Protein AF-A0A1M6HRR3-F1 (afdb_monomer)

Mean predicted aligned error: 5.43 Å

Secondary structure (DSSP, 8-state):
--HHHHHHHHHHHHHHHHHHHHHHHHHS--SS---HHHHHHHHHHHHHTB-GGG--HHHHHHHHHHHHHHHHHHHHHHHSSS--HHHHHHHHHHHHHHHHHHHHHHHHHHHTGGGGGGGB-GGGHHHHHTTTHHHHHHHHHHHHHHHHHHHHHHHHHHHH-

Foldseek 3Di:
DDLVVLVVVLVVLLVVLLVLLVCCCVPQNAPDDPPLNVLSVLLVVLQLFFDSVQGPSVLSVLLSVLSSVLSVLSSVVSVDVDDSLVVSLVSVVSNLVSSLVSLVVSLVLLQPQPVSQNGGDPVCVVVSVVSSPVSNVVSVVVNVVSVVVNVVSVVVVVVVD

Solvent-accessible surface area (backbone atoms only — not comparable to full-atom values): 8733 Å² total; per-residue (Å²): 130,60,68,71,57,52,54,53,52,51,52,50,51,51,52,49,41,50,51,50,39,53,47,31,58,74,76,34,68,52,94,66,83,77,57,54,60,60,50,51,51,52,51,50,56,59,54,61,46,32,24,82,93,66,52,63,60,70,62,51,50,53,34,51,49,28,41,38,49,29,41,51,37,40,38,48,34,64,74,44,95,56,88,38,65,68,61,27,50,52,30,48,53,53,26,49,54,53,48,51,52,49,44,51,51,51,32,50,40,49,68,53,51,83,78,24,56,79,44,34,19,79,89,49,46,66,60,48,72,66,72,18,52,66,49,46,52,52,36,52,52,49,50,52,52,48,51,52,53,48,54,51,50,51,52,53,53,60,75,73,108

Nearest PDB structures (foldseek):
  6xr2-assembly1_A  TM=3.036E-01  e=2.359E+00  synthetic construct

Structure (mmCIF, N/CA/C/O backbone):
data_AF-A0A1M6HRR3-F1
#
_entry.id   AF-A0A1M6HRR3-F1
#
loop_
_atom_site.group_PDB
_atom_site.id
_atom_site.type_symbol
_atom_site.label_atom_id
_atom_site.label_alt_id
_atom_site.label_comp_id
_atom_site.label_asym_id
_atom_site.label_entity_id
_atom_site.label_seq_id
_atom_site.pdbx_PDB_ins_code
_atom_site.Cartn_x
_atom_site.Cartn_y
_atom_site.Cartn_z
_atom_site.occupancy
_atom_site.B_iso_or_equiv
_atom_site.auth_seq_id
_atom_site.auth_comp_id
_atom_site.auth_asym_id
_atom_site.auth_atom_id
_atom_site.pdbx_PDB_model_num
ATOM 1 N N . MET A 1 1 ? 1.476 -21.830 -13.236 1.00 59.50 1 MET A N 1
ATOM 2 C CA . MET A 1 1 ? 0.227 -21.027 -13.277 1.00 59.50 1 MET A CA 1
ATOM 3 C C . MET A 1 1 ? 0.378 -19.932 -14.327 1.00 59.50 1 MET A C 1
ATOM 5 O O . MET A 1 1 ? 1.335 -19.175 -14.223 1.00 59.50 1 MET A O 1
ATOM 9 N N . ASN A 1 2 ? -0.511 -19.886 -15.325 1.00 82.69 2 ASN A N 1
ATOM 10 C CA . ASN A 1 2 ? -0.489 -18.934 -16.450 1.00 82.69 2 ASN A CA 1
ATOM 11 C C . ASN A 1 2 ? -0.487 -17.461 -15.958 1.00 82.69 2 ASN A C 1
ATOM 13 O O . ASN A 1 2 ? -1.210 -17.140 -15.009 1.00 82.69 2 ASN A O 1
ATOM 17 N N . VAL A 1 3 ? 0.312 -16.578 -16.577 1.00 77.50 3 VAL A N 1
ATOM 18 C CA . VAL A 1 3 ? 0.414 -15.137 -16.247 1.00 77.50 3 VAL A CA 1
ATOM 19 C C . VAL A 1 3 ? -0.948 -14.446 -16.327 1.00 77.50 3 VAL A C 1
ATOM 21 O O . VAL A 1 3 ? -1.316 -13.709 -15.414 1.00 77.50 3 VAL A O 1
ATOM 24 N N . ALA A 1 4 ? -1.759 -14.771 -17.337 1.00 79.94 4 ALA A N 1
ATOM 25 C CA . ALA A 1 4 ? -3.105 -14.218 -17.482 1.00 79.94 4 ALA A CA 1
ATOM 26 C C . ALA A 1 4 ? -4.003 -14.546 -16.274 1.00 79.94 4 ALA A C 1
ATOM 28 O O . ALA A 1 4 ? -4.785 -13.712 -15.811 1.00 79.94 4 ALA A O 1
ATOM 29 N N . LEU A 1 5 ? -3.852 -15.747 -15.703 1.00 84.50 5 LEU A N 1
ATOM 30 C CA . LEU A 1 5 ? -4.599 -16.156 -14.515 1.00 84.50 5 LEU A CA 1
ATOM 31 C C . LEU A 1 5 ? -4.110 -15.424 -13.256 1.00 84.50 5 LEU A C 1
ATOM 33 O O . LEU A 1 5 ? -4.936 -15.032 -12.432 1.00 84.50 5 LEU A O 1
ATOM 37 N N . LYS A 1 6 ? -2.793 -15.199 -13.115 1.00 83.56 6 LYS A N 1
ATOM 38 C CA . LYS A 1 6 ? -2.220 -14.374 -12.032 1.00 83.56 6 LYS A CA 1
ATOM 39 C C . LYS A 1 6 ? -2.753 -12.942 -12.089 1.00 83.56 6 LYS A C 1
ATOM 41 O O . LYS A 1 6 ? -3.251 -12.451 -11.078 1.00 83.56 6 LYS A O 1
ATOM 46 N N . ALA A 1 7 ? -2.720 -12.326 -13.270 1.00 81.81 7 ALA A N 1
ATOM 47 C CA . ALA A 1 7 ? -3.210 -10.972 -13.511 1.00 81.81 7 ALA A CA 1
ATOM 48 C C . ALA A 1 7 ? -4.710 -10.832 -13.196 1.00 81.81 7 ALA A C 1
ATOM 50 O O . ALA A 1 7 ? -5.124 -9.893 -12.517 1.00 81.81 7 ALA A O 1
ATOM 51 N N . LYS A 1 8 ? -5.532 -11.803 -13.621 1.00 86.38 8 LYS A N 1
ATOM 52 C CA . LYS A 1 8 ? -6.971 -11.810 -13.320 1.00 86.38 8 LYS A CA 1
ATOM 53 C C . LYS A 1 8 ? -7.241 -11.908 -11.817 1.00 86.38 8 LYS A C 1
ATOM 55 O O . LYS A 1 8 ? -8.057 -11.150 -11.297 1.00 86.38 8 LYS A O 1
ATOM 60 N N . ARG A 1 9 ? -6.559 -12.824 -11.119 1.00 88.56 9 ARG A N 1
ATOM 61 C CA . ARG A 1 9 ? -6.733 -13.026 -9.671 1.00 88.56 9 ARG A CA 1
ATOM 62 C C . ARG A 1 9 ? -6.325 -11.794 -8.874 1.00 88.56 9 ARG A C 1
ATOM 64 O O . ARG A 1 9 ? -7.083 -11.372 -8.006 1.00 88.56 9 ARG A O 1
ATOM 71 N N . ILE A 1 10 ? -5.187 -11.183 -9.205 1.00 89.94 10 ILE A N 1
ATOM 72 C CA . ILE A 1 10 ? -4.718 -10.023 -8.447 1.00 89.94 10 ILE A CA 1
ATOM 73 C C . ILE A 1 10 ? -5.608 -8.804 -8.674 1.00 89.94 10 ILE A C 1
ATOM 75 O O . ILE A 1 10 ? -5.928 -8.098 -7.726 1.00 89.94 10 ILE A O 1
ATOM 79 N N . LYS A 1 11 ? -6.106 -8.607 -9.901 1.00 89.31 11 LYS A N 1
ATOM 80 C CA . LYS A 1 11 ? -7.097 -7.567 -10.203 1.00 89.31 11 LYS A CA 1
ATOM 81 C C . LYS A 1 11 ? -8.370 -7.746 -9.370 1.00 89.31 11 LYS A C 1
ATOM 83 O O . LYS A 1 11 ? -8.889 -6.772 -8.836 1.00 89.31 11 LYS A O 1
ATOM 88 N N . GLY A 1 12 ? -8.838 -8.988 -9.225 1.00 89.88 12 GLY A N 1
ATOM 89 C CA . GLY A 1 12 ? -9.954 -9.320 -8.338 1.00 89.88 12 GLY A CA 1
ATOM 90 C C . GLY A 1 12 ? -9.671 -8.960 -6.878 1.00 89.88 12 GLY A C 1
ATOM 91 O O . GLY A 1 12 ? -10.511 -8.333 -6.242 1.00 89.88 12 GLY A O 1
ATOM 92 N N . ALA A 1 13 ? -8.474 -9.279 -6.374 1.00 91.44 13 ALA A N 1
ATOM 93 C CA . ALA A 1 13 ? -8.065 -8.924 -5.015 1.00 91.44 13 ALA A CA 1
ATOM 94 C C . ALA A 1 13 ? -8.026 -7.401 -4.798 1.00 91.44 13 ALA A C 1
ATOM 96 O O . ALA A 1 13 ? -8.557 -6.921 -3.802 1.00 91.44 13 ALA A O 1
ATOM 97 N N . TYR A 1 14 ? -7.481 -6.634 -5.747 1.00 92.38 14 TYR A N 1
ATOM 98 C CA . TYR A 1 14 ? -7.508 -5.170 -5.687 1.00 92.38 14 TYR A CA 1
ATOM 99 C C . TYR A 1 14 ? -8.928 -4.616 -5.605 1.00 92.38 14 TYR A C 1
ATOM 101 O O . TYR A 1 14 ? -9.201 -3.792 -4.740 1.00 92.38 14 TYR A O 1
ATOM 109 N N . TYR A 1 15 ? -9.832 -5.056 -6.486 1.00 91.12 15 TYR A N 1
ATOM 110 C CA . TYR A 1 15 ? -11.212 -4.566 -6.472 1.00 91.12 15 TYR A CA 1
ATOM 111 C C . TYR A 1 15 ? -11.963 -4.964 -5.215 1.00 91.12 15 TYR A C 1
ATOM 113 O O . TYR A 1 15 ? -12.726 -4.154 -4.702 1.00 91.12 15 TYR A O 1
ATOM 121 N N . PHE A 1 16 ? -11.726 -6.172 -4.711 1.00 92.56 16 PHE A N 1
ATOM 122 C CA . PHE A 1 16 ? -12.309 -6.607 -3.455 1.00 92.56 16 PHE A CA 1
ATOM 123 C C . PHE A 1 16 ? -11.850 -5.709 -2.303 1.00 92.56 16 PHE A C 1
ATOM 125 O O . PHE A 1 16 ? -12.691 -5.079 -1.676 1.00 92.56 16 PHE A O 1
ATOM 132 N N . VAL A 1 17 ? -10.534 -5.572 -2.091 1.00 94.00 17 VAL A N 1
ATOM 133 C CA . VAL A 1 17 ? -9.978 -4.759 -0.994 1.00 94.00 17 VAL A CA 1
ATOM 134 C C . VAL A 1 17 ? -10.388 -3.290 -1.127 1.00 94.00 17 VAL A C 1
ATOM 136 O O . VAL A 1 17 ? -10.733 -2.653 -0.137 1.00 94.00 17 VAL A O 1
ATOM 139 N N . LEU A 1 18 ? -10.400 -2.747 -2.349 1.00 92.31 18 LEU A N 1
ATOM 140 C CA . LEU A 1 18 ? -10.846 -1.379 -2.610 1.00 92.31 18 LEU A CA 1
ATOM 141 C C . LEU A 1 18 ? -12.330 -1.192 -2.272 1.00 92.31 18 LEU A C 1
ATOM 143 O O . LEU A 1 18 ? -12.681 -0.238 -1.584 1.00 92.31 18 LEU A O 1
ATOM 147 N N . ALA A 1 19 ? -13.197 -2.096 -2.734 1.00 91.56 19 ALA A N 1
ATOM 148 C CA . ALA A 1 19 ? -14.630 -2.023 -2.469 1.00 91.56 19 ALA A CA 1
ATOM 149 C C . ALA A 1 19 ? -14.931 -2.175 -0.975 1.00 91.56 19 ALA A C 1
ATOM 151 O O . ALA A 1 19 ? -15.734 -1.414 -0.441 1.00 91.56 19 ALA A O 1
ATOM 152 N N . THR A 1 20 ? -14.259 -3.102 -0.285 1.00 90.94 20 THR A N 1
ATOM 153 C CA . THR A 1 20 ? -14.426 -3.279 1.162 1.00 90.94 20 THR A CA 1
ATOM 154 C C . THR A 1 20 ? -13.922 -2.075 1.943 1.00 90.94 20 THR A C 1
ATOM 156 O O . THR A 1 20 ? -14.584 -1.670 2.889 1.00 90.94 20 THR A O 1
ATOM 159 N N . ALA A 1 21 ? -12.799 -1.473 1.541 1.00 89.31 21 ALA A N 1
ATOM 160 C CA . ALA A 1 21 ? -12.268 -0.269 2.179 1.00 89.31 21 ALA A CA 1
ATOM 161 C C . ALA A 1 21 ? -13.231 0.919 2.032 1.00 89.31 21 ALA A C 1
ATOM 163 O O . ALA A 1 21 ? -13.529 1.603 3.006 1.00 89.31 21 ALA A O 1
ATOM 164 N N . ILE A 1 22 ? -13.772 1.131 0.828 1.00 90.19 22 ILE A N 1
ATOM 165 C CA . ILE A 1 22 ? -14.775 2.176 0.582 1.00 90.19 22 ILE A CA 1
ATOM 166 C C . ILE A 1 22 ? -16.047 1.903 1.394 1.00 90.19 22 ILE A C 1
ATOM 168 O O . ILE A 1 22 ? -16.563 2.806 2.044 1.00 90.19 22 ILE A O 1
ATOM 172 N N . ALA A 1 23 ? -16.545 0.664 1.388 1.00 88.75 23 ALA A N 1
ATOM 173 C CA . ALA A 1 23 ? -17.733 0.296 2.151 1.00 88.75 23 ALA A CA 1
ATOM 174 C C . ALA A 1 23 ? -17.527 0.501 3.659 1.00 88.75 23 ALA A C 1
ATOM 176 O O . ALA A 1 23 ? -18.382 1.094 4.311 1.00 8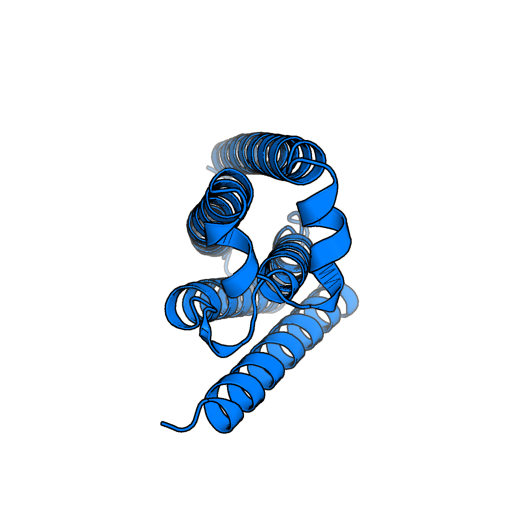8.75 23 ALA A O 1
ATOM 177 N N . GLN A 1 24 ? -16.385 0.078 4.207 1.00 89.06 24 GLN A N 1
ATOM 178 C CA . GLN A 1 24 ? -16.057 0.299 5.613 1.00 89.06 24 GLN A CA 1
ATOM 179 C C . GLN A 1 24 ? -16.078 1.795 5.950 1.00 89.06 24 GLN A C 1
ATOM 181 O O . GLN A 1 24 ? -16.734 2.173 6.912 1.00 89.06 24 GLN A O 1
ATOM 186 N N . GLN A 1 25 ? -15.460 2.654 5.133 1.00 86.38 25 GLN A N 1
ATOM 187 C CA . GLN A 1 25 ? -15.457 4.104 5.375 1.00 86.38 25 GLN A CA 1
ATOM 188 C C . GLN A 1 25 ? -16.844 4.752 5.299 1.00 86.38 25 GLN A C 1
ATOM 190 O O . GLN A 1 25 ? -17.113 5.697 6.034 1.00 86.38 25 GLN A O 1
ATOM 195 N N . LEU A 1 26 ? -17.715 4.279 4.403 1.00 87.62 26 LEU A N 1
ATOM 196 C CA . LEU A 1 26 ? -19.051 4.851 4.222 1.00 87.62 26 LEU A CA 1
ATOM 197 C C . LEU A 1 26 ? -20.045 4.404 5.297 1.00 87.62 26 LEU A C 1
ATOM 199 O O . LEU A 1 26 ? -20.902 5.191 5.689 1.00 87.62 26 LEU A O 1
ATOM 203 N N . TYR A 1 27 ? -19.964 3.146 5.732 1.00 85.94 27 TYR A N 1
ATOM 204 C CA . TYR A 1 27 ? -20.996 2.534 6.574 1.00 85.94 27 TYR A CA 1
ATOM 205 C C . TYR A 1 27 ? -20.572 2.324 8.025 1.00 85.94 27 TYR A C 1
ATOM 207 O O . TYR A 1 27 ? -21.432 2.274 8.898 1.00 85.94 27 TYR A O 1
ATOM 215 N N . VAL A 1 28 ? -19.272 2.188 8.288 1.00 85.12 28 VAL A N 1
ATOM 216 C CA . VAL A 1 28 ? -18.732 1.926 9.628 1.00 85.12 28 VAL A CA 1
ATOM 217 C C . VAL A 1 28 ? -17.518 2.821 9.846 1.00 85.12 28 VAL A C 1
ATOM 219 O O . VAL A 1 28 ? -16.385 2.331 9.882 1.00 85.12 28 VAL A O 1
ATOM 222 N N . PRO A 1 29 ? -17.710 4.148 9.908 1.00 76.62 29 PRO A N 1
ATOM 223 C CA . PRO A 1 29 ? -16.590 5.045 10.059 1.00 76.62 29 PRO A CA 1
ATOM 224 C C . PRO A 1 29 ? -15.942 4.840 11.437 1.00 76.62 29 PRO A C 1
ATOM 226 O O . PRO A 1 29 ? -16.502 5.210 12.461 1.00 76.62 29 PRO A O 1
ATOM 229 N N . ALA A 1 30 ? -14.749 4.250 11.460 1.00 68.88 30 ALA A N 1
ATOM 230 C CA . ALA A 1 30 ? -13.893 4.233 12.636 1.00 68.88 30 ALA A CA 1
ATOM 231 C C . ALA A 1 30 ? -13.321 5.629 12.940 1.00 68.88 30 ALA A C 1
ATOM 233 O O . ALA A 1 30 ? -12.975 6.377 12.024 1.00 68.88 30 ALA A O 1
ATOM 234 N N . GLU A 1 31 ? -13.173 5.971 14.217 1.00 69.12 31 GLU A N 1
ATOM 235 C CA . GLU A 1 31 ? -12.650 7.278 14.643 1.00 69.12 31 GLU A CA 1
ATOM 236 C C . GLU A 1 31 ? -11.160 7.471 14.303 1.00 69.12 31 GLU A C 1
ATOM 238 O O . GLU A 1 31 ? -10.676 8.595 14.157 1.00 69.12 31 GLU A O 1
ATOM 243 N N . TYR A 1 32 ? -10.419 6.373 14.136 1.00 66.38 32 TYR A N 1
ATOM 244 C CA . TYR A 1 32 ? -9.000 6.384 13.786 1.00 66.38 32 TYR A CA 1
ATOM 245 C C . TYR A 1 32 ? -8.768 6.486 12.273 1.00 66.38 32 TYR A C 1
ATOM 247 O O . TYR A 1 32 ? -9.536 6.024 11.431 1.00 66.38 32 TYR A O 1
ATOM 255 N N . LYS A 1 33 ? -7.653 7.131 11.918 1.00 65.25 33 LYS A N 1
ATOM 256 C CA . LYS A 1 33 ? -7.394 7.653 10.570 1.00 65.25 33 LYS A CA 1
ATOM 257 C C . LYS A 1 33 ? -7.180 6.531 9.539 1.00 65.25 33 LYS A C 1
ATOM 259 O O . LYS A 1 33 ? -6.313 5.662 9.689 1.00 65.25 33 LYS A O 1
ATOM 264 N N . TYR A 1 34 ? -7.947 6.573 8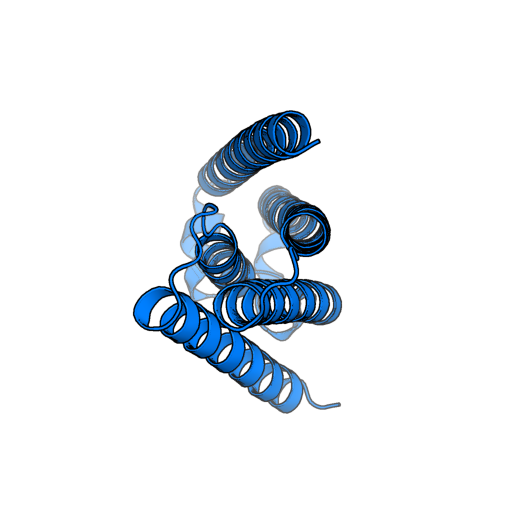.446 1.00 68.81 34 TYR A N 1
ATOM 265 C CA . TYR A 1 34 ? -7.927 5.557 7.387 1.00 68.81 34 TYR A CA 1
ATOM 266 C C . TYR A 1 34 ? -6.708 5.679 6.470 1.00 68.81 34 TYR A C 1
ATOM 268 O O . TYR A 1 34 ? -6.762 6.280 5.397 1.00 68.81 34 TYR A O 1
ATOM 276 N N . PHE A 1 35 ? -5.599 5.050 6.847 1.00 77.56 35 PHE A N 1
ATOM 277 C CA . PHE A 1 35 ? -4.445 4.960 5.952 1.00 77.56 35 PHE A CA 1
ATOM 278 C C . PHE A 1 35 ? -4.585 3.820 4.929 1.00 77.56 35 PHE A C 1
ATOM 280 O O . PHE A 1 35 ? -3.902 3.842 3.910 1.00 77.56 35 PHE A O 1
ATOM 287 N N . HIS A 1 36 ? -5.484 2.845 5.132 1.00 84.50 36 HIS A N 1
ATOM 288 C CA . HIS A 1 36 ? -5.559 1.663 4.264 1.00 84.50 36 HIS A CA 1
ATOM 289 C C . HIS A 1 36 ? -5.998 2.004 2.833 1.00 84.50 36 HIS A C 1
ATOM 291 O O . HIS A 1 36 ? -5.380 1.512 1.896 1.00 84.50 36 HIS A O 1
ATOM 297 N N . LEU A 1 37 ? -6.969 2.903 2.631 1.00 85.12 37 LEU A N 1
ATOM 298 C CA . LEU A 1 37 ? -7.410 3.303 1.289 1.00 85.12 37 LEU A CA 1
ATOM 299 C C . LEU A 1 37 ? -6.302 4.046 0.501 1.00 85.12 37 LEU A C 1
ATOM 301 O O . LEU A 1 37 ? -6.001 3.623 -0.620 1.00 85.12 37 LEU A O 1
ATOM 305 N N . PRO A 1 38 ? -5.616 5.066 1.065 1.00 86.94 38 PRO A N 1
ATOM 306 C CA . PRO A 1 38 ? -4.409 5.631 0.457 1.00 86.94 38 PRO A CA 1
ATOM 307 C C . PRO A 1 38 ? -3.343 4.582 0.118 1.00 86.94 38 PRO A C 1
ATOM 309 O O . PRO A 1 38 ? -2.752 4.626 -0.961 1.00 86.94 38 PRO A O 1
ATOM 312 N N . LEU A 1 39 ? -3.112 3.610 1.006 1.00 89.81 39 LEU A N 1
ATOM 313 C CA . LEU A 1 39 ? -2.145 2.538 0.775 1.00 89.81 39 LEU A CA 1
ATOM 314 C C . LEU A 1 39 ? -2.583 1.580 -0.349 1.00 89.81 39 LEU A C 1
ATOM 316 O O . LEU A 1 39 ? -1.738 1.173 -1.149 1.00 89.81 39 LEU A O 1
ATOM 320 N N . VAL A 1 40 ? -3.879 1.269 -0.488 1.00 90.69 40 VAL A N 1
ATOM 321 C CA . VAL A 1 40 ? -4.414 0.505 -1.634 1.00 90.69 40 VAL A CA 1
ATOM 322 C C . VAL A 1 40 ? -4.134 1.252 -2.940 1.00 90.69 40 VAL A C 1
ATOM 324 O O . VAL A 1 40 ? -3.597 0.658 -3.879 1.00 90.69 40 VAL A O 1
ATOM 327 N N . PHE A 1 41 ? -4.430 2.556 -2.999 1.00 87.94 41 PHE A N 1
ATOM 328 C CA . PHE A 1 41 ? -4.161 3.379 -4.185 1.00 87.94 41 PHE A CA 1
ATOM 329 C C . PHE A 1 41 ? -2.675 3.451 -4.522 1.00 87.94 41 PHE A C 1
ATOM 331 O O . PHE A 1 41 ? -2.295 3.267 -5.677 1.00 87.94 41 PHE A O 1
ATOM 338 N N . LEU A 1 42 ? -1.819 3.661 -3.522 1.00 88.81 42 LEU A N 1
ATOM 339 C CA . LEU A 1 42 ? -0.375 3.695 -3.721 1.00 88.81 42 LEU A CA 1
ATOM 340 C C . LEU A 1 42 ? 0.144 2.358 -4.268 1.00 88.81 42 LEU A C 1
ATOM 342 O O . LEU A 1 42 ? 0.993 2.336 -5.160 1.00 88.81 42 LEU A O 1
ATOM 346 N N . THR A 1 43 ? -0.401 1.244 -3.781 1.00 91.00 43 THR A N 1
ATOM 347 C CA . THR A 1 43 ? -0.063 -0.097 -4.272 1.00 91.00 43 THR A CA 1
ATOM 348 C C . THR A 1 43 ? -0.522 -0.291 -5.718 1.00 91.00 43 THR A C 1
ATOM 350 O O . THR A 1 43 ? 0.227 -0.846 -6.516 1.00 91.00 43 THR A O 1
ATOM 353 N N . LEU A 1 44 ? -1.719 0.185 -6.081 1.00 89.69 44 LEU A N 1
ATOM 354 C CA . LEU A 1 44 ? -2.229 0.148 -7.459 1.00 89.69 44 LEU A CA 1
ATOM 355 C C . LEU A 1 44 ? -1.347 0.950 -8.418 1.00 89.69 44 LEU A C 1
ATOM 357 O O . LEU A 1 44 ? -0.948 0.427 -9.456 1.00 89.69 44 LEU A O 1
ATOM 361 N N . ILE A 1 45 ? -1.023 2.196 -8.060 1.00 86.75 45 ILE A N 1
ATOM 362 C CA . ILE A 1 45 ? -0.217 3.090 -8.901 1.00 86.75 45 ILE A CA 1
ATOM 363 C C . ILE A 1 45 ? 1.180 2.501 -9.113 1.00 86.75 45 ILE A C 1
ATOM 365 O O . ILE A 1 45 ? 1.653 2.448 -10.245 1.00 86.75 45 ILE A O 1
ATOM 369 N N . ASN A 1 46 ? 1.825 2.003 -8.052 1.00 87.50 46 ASN A N 1
ATOM 370 C CA . ASN A 1 46 ? 3.137 1.366 -8.180 1.00 87.50 46 ASN A CA 1
ATOM 371 C C . ASN A 1 46 ? 3.080 0.083 -9.012 1.00 87.50 46 ASN A C 1
ATOM 373 O O . ASN A 1 46 ? 3.989 -0.167 -9.798 1.00 87.50 46 ASN A O 1
ATOM 377 N N . ALA A 1 47 ? 2.020 -0.714 -8.886 1.00 89.44 47 ALA A N 1
ATOM 378 C CA . ALA A 1 47 ? 1.888 -1.936 -9.666 1.00 89.44 47 ALA A CA 1
ATOM 379 C C . ALA A 1 47 ? 1.621 -1.683 -11.155 1.00 89.44 47 ALA A C 1
ATOM 381 O O . ALA A 1 47 ? 2.082 -2.463 -11.986 1.00 89.44 47 ALA A O 1
ATOM 382 N N . ASP A 1 48 ? 0.937 -0.591 -11.505 1.00 87.19 48 ASP A N 1
ATOM 383 C CA . ASP A 1 48 ? 0.716 -0.196 -12.903 1.00 87.19 48 ASP A CA 1
ATOM 384 C C . ASP A 1 48 ? 2.008 0.256 -13.610 1.00 87.19 48 ASP A C 1
ATOM 386 O O . ASP A 1 48 ? 2.104 0.191 -14.840 1.00 87.19 48 ASP A O 1
ATOM 390 N N . MET A 1 49 ? 3.042 0.639 -12.845 1.00 86.00 49 MET A N 1
ATOM 391 C CA . MET A 1 49 ? 4.366 0.956 -13.395 1.00 86.00 49 MET A CA 1
ATOM 392 C C . MET A 1 49 ? 5.027 -0.257 -14.047 1.00 86.00 49 MET A C 1
ATOM 394 O O . MET A 1 49 ? 5.764 -0.088 -15.016 1.00 86.00 49 MET A O 1
ATOM 398 N N . TYR A 1 50 ? 4.756 -1.466 -13.556 1.00 88.00 50 TYR A N 1
ATOM 399 C CA . TYR A 1 50 ? 5.407 -2.680 -14.033 1.00 88.00 50 TYR A CA 1
ATOM 400 C C . TYR A 1 50 ? 4.659 -3.327 -15.193 1.00 88.00 50 TYR A C 1
ATOM 402 O O . TYR A 1 50 ? 3.429 -3.385 -15.229 1.00 88.00 50 TYR A O 1
ATOM 410 N N . ASN A 1 51 ? 5.422 -3.916 -16.108 1.00 87.00 51 ASN A N 1
ATOM 411 C CA . ASN A 1 51 ? 4.880 -4.899 -17.030 1.00 87.00 51 ASN A CA 1
ATOM 412 C C . ASN A 1 51 ? 4.434 -6.150 -16.240 1.00 87.00 51 ASN A C 1
ATOM 414 O O . ASN A 1 51 ? 5.078 -6.555 -15.268 1.00 87.00 51 ASN A O 1
ATOM 418 N N . PHE A 1 52 ? 3.318 -6.763 -16.644 1.00 84.19 52 PHE A N 1
ATOM 419 C CA . PHE A 1 52 ? 2.681 -7.876 -15.936 1.00 84.19 52 PHE A CA 1
ATOM 420 C C . PHE A 1 52 ? 3.623 -9.054 -15.677 1.00 84.19 52 PHE A C 1
ATOM 422 O O . PHE A 1 52 ? 3.508 -9.690 -14.629 1.00 84.19 52 PHE A O 1
ATOM 429 N N . ASP A 1 53 ? 4.554 -9.336 -16.585 1.00 85.12 53 ASP A N 1
ATOM 430 C CA . ASP A 1 53 ? 5.495 -10.452 -16.439 1.00 85.12 53 ASP A CA 1
ATOM 431 C C . ASP A 1 53 ? 6.523 -10.242 -15.319 1.00 85.12 53 ASP A C 1
ATOM 433 O O . ASP A 1 53 ? 7.067 -11.209 -14.787 1.00 85.12 53 ASP A O 1
ATOM 437 N N . TYR A 1 54 ? 6.750 -8.990 -14.913 1.00 86.94 54 TYR A N 1
ATOM 438 C CA . TYR A 1 54 ? 7.780 -8.607 -13.946 1.00 86.94 54 TYR A CA 1
ATOM 439 C C . TYR A 1 54 ? 7.229 -8.113 -12.605 1.00 86.94 54 TYR A C 1
ATOM 441 O O . TYR A 1 54 ? 7.994 -7.689 -11.738 1.00 86.94 54 TYR A O 1
ATOM 449 N N . ARG A 1 55 ? 5.910 -8.173 -12.414 1.00 86.88 55 ARG A N 1
ATOM 450 C CA . ARG A 1 55 ? 5.266 -7.803 -11.151 1.00 86.88 55 ARG A CA 1
ATOM 451 C C . ARG A 1 55 ? 5.645 -8.758 -10.023 1.00 86.88 55 ARG A C 1
ATOM 453 O O . ARG A 1 55 ? 5.599 -9.981 -10.176 1.00 86.88 55 ARG A O 1
ATOM 460 N N . ASP A 1 56 ? 5.939 -8.200 -8.851 1.00 88.88 56 ASP A N 1
ATOM 461 C CA . ASP A 1 56 ? 6.129 -8.969 -7.619 1.00 88.88 56 ASP A CA 1
ATOM 462 C C . ASP A 1 56 ? 4.770 -9.308 -6.992 1.00 88.88 56 ASP A C 1
ATOM 464 O O . ASP A 1 56 ? 4.363 -8.769 -5.960 1.00 88.88 56 ASP A O 1
ATOM 468 N N . TYR A 1 57 ? 4.058 -10.239 -7.632 1.00 89.62 57 TYR A N 1
ATOM 469 C CA . TYR A 1 57 ? 2.734 -10.677 -7.188 1.00 89.62 57 TYR A CA 1
ATOM 470 C C . TYR A 1 57 ? 2.727 -11.146 -5.729 1.00 89.62 57 TYR A C 1
ATOM 472 O O . TYR A 1 57 ? 1.721 -10.987 -5.048 1.00 89.62 57 TYR A O 1
ATOM 480 N N . VAL A 1 58 ? 3.822 -11.738 -5.237 1.00 90.56 58 VAL A N 1
ATOM 481 C CA . VAL A 1 58 ? 3.894 -12.234 -3.855 1.00 90.56 58 VAL A CA 1
ATOM 482 C C . VAL A 1 58 ? 3.852 -11.067 -2.875 1.00 90.56 58 VAL A C 1
ATOM 484 O O . VAL A 1 58 ? 3.087 -11.111 -1.912 1.00 90.56 58 VAL A O 1
ATOM 487 N N . ASN A 1 59 ? 4.643 -10.021 -3.120 1.00 92.88 59 ASN A N 1
ATOM 488 C CA . ASN A 1 59 ? 4.618 -8.822 -2.291 1.00 92.88 59 ASN A CA 1
ATOM 489 C C . ASN A 1 59 ? 3.268 -8.102 -2.379 1.00 92.88 59 ASN A C 1
ATOM 491 O O . ASN A 1 59 ? 2.705 -7.729 -1.354 1.00 92.88 59 ASN A O 1
ATOM 495 N N . GLU A 1 60 ? 2.705 -7.976 -3.579 1.00 93.19 60 GLU A N 1
ATOM 496 C CA . GLU A 1 60 ? 1.397 -7.349 -3.766 1.00 93.19 60 GLU A CA 1
ATOM 497 C C . GLU A 1 60 ? 0.272 -8.098 -3.031 1.00 93.19 60 GLU A C 1
ATOM 499 O O . GLU A 1 60 ? -0.534 -7.466 -2.352 1.00 93.19 60 GLU A O 1
ATOM 504 N N . TYR A 1 61 ? 0.234 -9.437 -3.080 1.00 93.94 61 TYR A N 1
ATOM 505 C CA . TYR A 1 61 ? -0.745 -10.213 -2.307 1.00 93.94 61 TYR A CA 1
ATOM 506 C C . TYR A 1 61 ? -0.567 -10.037 -0.797 1.00 93.94 61 TYR A C 1
ATOM 508 O O . TYR A 1 61 ? -1.568 -9.978 -0.089 1.00 93.94 61 TYR A O 1
ATOM 516 N N . ARG A 1 62 ? 0.671 -9.921 -0.290 1.00 95.31 62 ARG A N 1
ATOM 517 C CA . ARG A 1 62 ? 0.919 -9.629 1.135 1.00 95.31 62 ARG A CA 1
ATOM 518 C C . ARG A 1 62 ? 0.373 -8.262 1.527 1.00 95.31 62 ARG A C 1
ATOM 520 O O . ARG A 1 62 ? -0.288 -8.156 2.553 1.00 95.31 62 ARG A O 1
ATOM 527 N N . ILE A 1 63 ? 0.610 -7.245 0.698 1.00 95.19 63 ILE A N 1
ATOM 528 C CA . ILE A 1 63 ? 0.079 -5.897 0.916 1.00 95.19 63 ILE A CA 1
ATOM 529 C C . ILE A 1 63 ? -1.451 -5.935 0.937 1.00 95.19 63 ILE A C 1
ATOM 531 O O . ILE A 1 63 ? -2.063 -5.495 1.902 1.00 95.19 63 ILE A O 1
ATOM 535 N N . LEU A 1 64 ? -2.073 -6.512 -0.094 1.00 95.44 64 LEU A N 1
ATOM 536 C CA . LEU A 1 64 ? -3.531 -6.591 -0.202 1.00 95.44 64 LEU A CA 1
ATOM 537 C C . LEU A 1 64 ? -4.163 -7.394 0.933 1.00 95.44 64 LEU A C 1
ATOM 539 O O . LEU A 1 64 ? -5.220 -7.014 1.424 1.00 95.44 64 LEU A O 1
ATOM 543 N N . PHE A 1 65 ? -3.514 -8.470 1.372 1.00 95.50 65 PHE A N 1
ATOM 544 C CA . PHE A 1 65 ? -3.961 -9.245 2.522 1.00 95.50 65 PHE A CA 1
ATOM 545 C C . PHE A 1 65 ? -3.953 -8.405 3.801 1.00 95.50 65 PHE A C 1
ATOM 547 O O . PHE A 1 65 ? -4.967 -8.347 4.486 1.00 95.50 65 PHE A O 1
ATOM 554 N N . LEU A 1 66 ? -2.851 -7.710 4.098 1.00 95.94 66 LEU A N 1
ATOM 555 C CA . LEU A 1 66 ? -2.746 -6.884 5.304 1.00 95.94 66 LEU A CA 1
ATOM 556 C C . LEU A 1 66 ? -3.727 -5.706 5.289 1.00 95.94 66 LEU A C 1
ATOM 558 O O . LEU A 1 66 ? -4.336 -5.419 6.315 1.00 95.94 66 LEU A O 1
ATOM 562 N N . LEU A 1 67 ? -3.934 -5.075 4.129 1.00 94.69 67 LEU A N 1
ATOM 563 C CA . LEU A 1 67 ? -4.934 -4.016 3.957 1.00 94.69 67 LEU A CA 1
ATOM 564 C C . LEU A 1 67 ? -6.369 -4.551 4.078 1.00 94.69 67 LEU A C 1
ATOM 566 O O . LEU A 1 67 ? -7.237 -3.882 4.633 1.00 94.69 67 LEU A O 1
ATOM 570 N N . GLY A 1 68 ? -6.626 -5.768 3.592 1.00 94.25 68 GLY A N 1
ATOM 571 C CA . GLY A 1 68 ? -7.898 -6.457 3.800 1.00 94.25 68 GLY A CA 1
ATOM 572 C C . GLY A 1 68 ? -8.149 -6.748 5.280 1.00 94.25 68 GLY A C 1
ATOM 573 O O . GLY A 1 68 ? -9.217 -6.427 5.793 1.00 94.25 68 GLY A O 1
ATOM 574 N N . CYS A 1 69 ? -7.147 -7.278 5.987 1.00 94.50 69 CYS A N 1
ATOM 575 C CA . CYS A 1 69 ? -7.227 -7.512 7.426 1.00 94.50 69 CYS A CA 1
ATOM 576 C C . CYS A 1 69 ? -7.454 -6.213 8.200 1.00 94.50 69 CYS A C 1
ATOM 578 O O . CYS A 1 69 ? -8.353 -6.177 9.027 1.00 94.50 69 CYS A O 1
ATOM 580 N N . SER A 1 70 ? -6.719 -5.134 7.906 1.00 93.12 70 SER A N 1
ATOM 581 C CA . SER A 1 70 ? -6.917 -3.857 8.602 1.00 93.12 70 SER A CA 1
ATOM 582 C C . SER A 1 70 ? -8.305 -3.260 8.352 1.00 93.12 70 SER A C 1
ATOM 584 O O . SER A 1 70 ? -8.902 -2.710 9.273 1.00 93.12 70 SER A O 1
ATOM 586 N N . THR A 1 71 ? -8.856 -3.430 7.146 1.00 91.88 71 THR A N 1
ATOM 587 C CA . THR A 1 71 ? -10.237 -3.032 6.828 1.00 91.88 71 THR A CA 1
ATOM 588 C C . THR A 1 71 ? -11.249 -3.821 7.664 1.00 91.88 71 THR A C 1
ATOM 590 O O . THR A 1 71 ? -12.169 -3.238 8.233 1.00 91.88 71 THR A O 1
ATOM 593 N N . LEU A 1 72 ? -11.075 -5.143 7.772 1.00 91.44 72 LEU A N 1
ATOM 594 C CA . LEU A 1 72 ? -11.942 -5.992 8.595 1.00 91.44 72 LEU A CA 1
ATOM 595 C C . LEU A 1 72 ? -11.817 -5.666 10.084 1.00 91.44 72 LEU A C 1
ATOM 597 O O . LEU A 1 72 ? -12.829 -5.626 10.772 1.00 91.44 72 LEU A O 1
ATOM 601 N N . THR A 1 73 ? -10.603 -5.402 10.569 1.00 91.75 73 THR A N 1
ATOM 602 C CA . THR A 1 73 ? -10.360 -4.971 11.948 1.00 91.75 73 THR A CA 1
ATOM 603 C C . THR A 1 73 ? -11.095 -3.669 12.252 1.00 91.75 73 THR A C 1
ATOM 605 O O . THR A 1 73 ? -11.790 -3.600 13.257 1.00 91.75 73 THR A O 1
ATOM 608 N N . ALA A 1 74 ? -11.007 -2.676 11.360 1.00 89.25 74 ALA A N 1
ATOM 609 C CA . ALA A 1 74 ? -11.705 -1.403 11.528 1.00 89.25 74 ALA A CA 1
ATOM 610 C C . ALA A 1 74 ? -13.234 -1.568 11.534 1.00 89.25 74 ALA A C 1
ATOM 612 O O . ALA A 1 74 ? -13.932 -0.929 12.314 1.00 89.25 74 ALA A O 1
ATOM 613 N N . ALA A 1 75 ? -13.764 -2.453 10.685 1.00 89.31 75 ALA A N 1
ATOM 614 C CA . ALA A 1 75 ? -15.187 -2.772 10.697 1.00 89.31 75 ALA A CA 1
ATOM 615 C C . ALA A 1 75 ? -15.604 -3.494 11.991 1.00 89.31 75 ALA A C 1
ATOM 617 O O . ALA A 1 75 ? -16.627 -3.152 12.571 1.00 89.31 75 ALA A O 1
ATOM 618 N N . ALA A 1 76 ? -14.827 -4.481 12.448 1.00 89.25 76 ALA A N 1
ATOM 619 C CA . ALA A 1 76 ? -15.131 -5.257 13.651 1.00 89.25 76 ALA A CA 1
ATOM 620 C C . ALA A 1 76 ? -15.157 -4.386 14.914 1.00 89.25 76 ALA A C 1
ATOM 622 O O . ALA A 1 76 ? -16.052 -4.532 15.739 1.00 89.25 76 ALA A O 1
ATOM 623 N N . ASP A 1 77 ? -14.219 -3.456 15.035 1.00 87.06 77 ASP A N 1
ATOM 624 C CA . ASP A 1 77 ? -14.181 -2.465 16.110 1.00 87.06 77 ASP A CA 1
ATOM 625 C C . ASP A 1 77 ? -15.432 -1.571 16.116 1.00 87.06 77 ASP A C 1
ATOM 627 O O . ASP A 1 77 ? -16.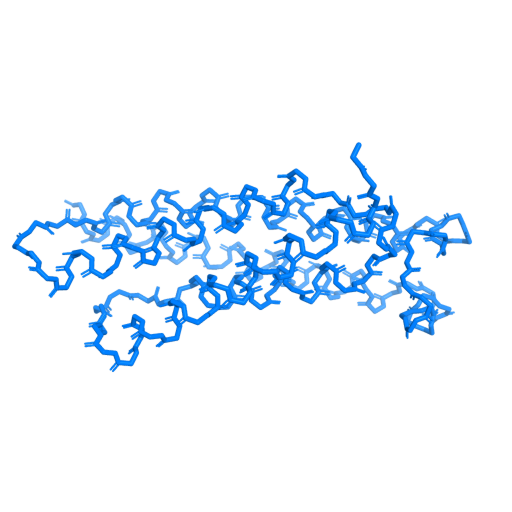028 -1.356 17.160 1.00 87.06 77 ASP A O 1
ATOM 631 N N . GLY A 1 78 ? -15.933 -1.158 14.945 1.00 84.06 78 GLY A N 1
ATOM 632 C CA . GLY A 1 78 ? -17.191 -0.407 14.858 1.00 84.06 78 GLY A CA 1
ATOM 633 C C . GLY A 1 78 ? -18.461 -1.220 15.157 1.00 84.06 78 GLY A C 1
ATOM 634 O O . GLY A 1 78 ? -19.524 -0.636 15.357 1.00 84.06 78 GLY A O 1
ATOM 635 N N . PHE A 1 79 ? -18.379 -2.555 15.183 1.00 86.75 79 PHE A N 1
ATOM 636 C CA . PHE A 1 79 ? -19.514 -3.450 15.455 1.00 86.75 79 PHE A CA 1
ATOM 637 C C . PHE A 1 79 ? -19.455 -4.141 16.819 1.00 86.75 79 PHE A C 1
ATOM 639 O O . PHE A 1 79 ? -20.394 -4.854 17.177 1.00 86.75 79 PHE A O 1
ATOM 646 N N . THR A 1 80 ? -18.365 -3.990 17.566 1.00 85.94 80 THR A N 1
ATOM 647 C CA . THR A 1 80 ? -18.153 -4.697 18.831 1.00 85.94 80 THR A CA 1
ATOM 648 C C . THR A 1 80 ? -17.677 -3.734 19.908 1.00 85.94 80 THR A C 1
ATOM 650 O O . THR A 1 80 ? -17.183 -2.656 19.620 1.00 85.94 80 THR A O 1
ATOM 653 N N . GLU A 1 81 ? -17.806 -4.130 21.171 1.00 85.31 81 GLU A N 1
ATOM 654 C CA . GLU A 1 81 ? -17.289 -3.351 22.307 1.00 85.31 81 GLU A CA 1
ATOM 655 C C . GLU A 1 81 ? -15.782 -3.582 22.548 1.00 85.31 81 GLU A C 1
ATOM 657 O O . GLU A 1 81 ? -15.213 -3.074 23.513 1.00 85.31 81 GLU A O 1
ATOM 662 N N . LEU A 1 82 ? -15.133 -4.394 21.705 1.00 84.75 82 LEU A N 1
ATOM 663 C CA . LEU A 1 82 ? -13.720 -4.731 21.823 1.00 84.75 82 LEU A CA 1
ATOM 664 C C . LEU A 1 82 ? -12.866 -3.703 21.085 1.00 84.75 82 LEU A C 1
ATOM 666 O O . LEU A 1 82 ? -13.102 -3.428 19.913 1.00 84.75 82 LEU A O 1
ATOM 670 N N . ASP A 1 83 ? -11.820 -3.220 21.753 1.00 85.94 83 ASP A N 1
ATOM 671 C CA . ASP A 1 83 ? -10.844 -2.312 21.157 1.00 85.94 83 ASP A CA 1
ATOM 672 C C . ASP A 1 83 ? -9.839 -3.084 20.292 1.00 85.94 83 ASP A C 1
ATOM 674 O O . ASP A 1 83 ? -8.969 -3.807 20.793 1.00 85.94 83 ASP A O 1
ATOM 678 N N . PHE A 1 84 ? -9.941 -2.918 18.975 1.00 88.94 84 PHE A N 1
ATOM 679 C CA . PHE A 1 84 ? -9.026 -3.517 18.010 1.00 88.94 84 PHE A CA 1
ATOM 680 C C . PHE A 1 84 ? -8.005 -2.526 17.430 1.00 88.94 84 PHE A C 1
ATOM 682 O O . PHE A 1 84 ? -7.281 -2.870 16.484 1.00 88.94 84 PHE A O 1
ATOM 689 N N . ARG A 1 85 ? -7.873 -1.316 17.990 1.00 86.25 85 ARG A N 1
ATOM 690 C CA . ARG A 1 85 ? -6.999 -0.257 17.451 1.00 86.25 85 ARG A CA 1
ATOM 691 C C . ARG A 1 85 ? -5.536 -0.681 17.359 1.00 86.25 85 ARG A C 1
ATOM 693 O O . ARG A 1 85 ? -4.888 -0.458 16.336 1.00 86.25 85 ARG A O 1
ATOM 700 N N . ILE A 1 86 ? -5.015 -1.372 18.375 1.00 88.81 86 ILE A N 1
ATOM 701 C CA . ILE A 1 86 ? -3.632 -1.886 18.365 1.00 88.81 86 ILE A CA 1
ATOM 702 C C . ILE A 1 86 ? -3.429 -2.883 17.216 1.00 88.81 86 ILE A C 1
ATOM 704 O O . ILE A 1 86 ? -2.441 -2.803 16.482 1.00 88.81 86 ILE A O 1
ATOM 708 N N . LEU A 1 87 ? -4.377 -3.804 17.019 1.00 91.19 87 LEU A N 1
ATOM 709 C CA . LEU A 1 87 ? -4.311 -4.792 15.943 1.00 91.19 87 LEU A CA 1
ATOM 710 C C . LEU A 1 87 ? -4.367 -4.121 14.564 1.00 91.19 87 LEU A C 1
ATOM 712 O O . LEU A 1 87 ? -3.601 -4.489 13.668 1.00 91.19 87 LEU A O 1
ATOM 716 N N . TYR A 1 88 ? -5.216 -3.101 14.410 1.00 91.12 88 TYR A N 1
ATOM 717 C CA . TYR A 1 88 ? -5.261 -2.275 13.206 1.00 91.12 88 TYR A CA 1
ATOM 718 C C . TYR A 1 88 ? -3.886 -1.659 12.923 1.00 91.12 88 TYR A C 1
ATOM 720 O O . TYR A 1 88 ? -3.355 -1.825 11.821 1.00 91.12 88 TYR A O 1
ATOM 728 N N . TYR A 1 89 ? -3.254 -1.036 13.920 1.00 88.38 89 TYR A N 1
ATOM 729 C CA . TYR A 1 89 ? -1.936 -0.422 13.755 1.00 88.38 89 TYR A CA 1
ATOM 730 C C . TYR A 1 89 ? -0.830 -1.416 13.401 1.00 88.38 89 TYR A C 1
ATOM 732 O O . TYR A 1 89 ? 0.021 -1.100 12.567 1.00 88.38 89 TYR A O 1
ATOM 740 N N . ILE A 1 90 ? -0.872 -2.642 13.927 1.00 90.75 90 ILE A N 1
ATOM 741 C CA . ILE A 1 90 ? 0.061 -3.711 13.541 1.00 90.75 90 ILE A CA 1
ATOM 742 C C . ILE A 1 90 ? -0.080 -4.052 12.049 1.00 90.75 90 ILE A C 1
ATOM 744 O O . ILE A 1 90 ? 0.922 -4.112 11.326 1.00 90.75 90 ILE A O 1
ATOM 748 N N . PHE A 1 91 ? -1.308 -4.233 11.551 1.00 93.81 91 PHE A N 1
ATOM 749 C CA . PHE A 1 91 ? -1.534 -4.511 10.128 1.00 93.81 91 PHE A CA 1
ATOM 750 C C . PHE A 1 91 ? -1.130 -3.339 9.230 1.00 93.81 91 PHE A C 1
ATOM 752 O O . PHE A 1 91 ? -0.562 -3.548 8.151 1.00 93.81 91 PHE A O 1
ATOM 759 N N . MET A 1 92 ? -1.363 -2.106 9.679 1.00 90.94 92 MET A N 1
ATOM 760 C CA . MET A 1 92 ? -0.976 -0.902 8.947 1.00 90.94 92 MET A CA 1
ATOM 761 C C . MET A 1 92 ? 0.540 -0.718 8.886 1.00 90.94 92 MET A C 1
ATOM 763 O O . MET A 1 92 ? 1.071 -0.483 7.798 1.00 90.94 92 MET A O 1
ATOM 767 N N . ALA 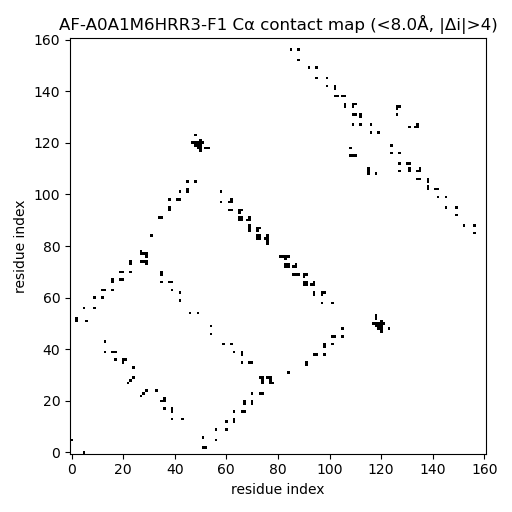A 1 93 ? 1.252 -0.930 9.995 1.00 89.69 93 ALA A N 1
ATOM 768 C CA . ALA A 1 93 ? 2.713 -0.926 10.039 1.00 89.69 93 ALA A CA 1
ATOM 769 C C . ALA A 1 93 ? 3.312 -1.959 9.073 1.00 89.69 93 ALA A C 1
ATOM 771 O O . ALA A 1 93 ? 4.190 -1.636 8.266 1.00 89.69 93 ALA A O 1
ATOM 772 N N . GLY A 1 94 ? 2.791 -3.191 9.100 1.00 92.69 94 GLY A N 1
ATOM 773 C CA . GLY A 1 94 ? 3.205 -4.248 8.179 1.00 92.69 94 GLY A CA 1
ATOM 774 C C . GLY A 1 94 ? 2.955 -3.876 6.716 1.00 92.69 94 GLY A C 1
ATOM 775 O O . GLY A 1 94 ? 3.838 -4.036 5.871 1.00 92.69 94 GLY A O 1
ATOM 776 N N . SER A 1 95 ? 1.778 -3.320 6.413 1.00 93.38 95 SER A N 1
ATOM 777 C CA . SER A 1 95 ? 1.422 -2.872 5.059 1.00 93.38 95 SER A CA 1
ATOM 778 C C . SER A 1 95 ? 2.372 -1.785 4.560 1.00 93.38 95 SER A C 1
ATOM 780 O O . SER A 1 95 ? 2.887 -1.878 3.445 1.00 93.38 95 SER A O 1
ATOM 782 N N . MET A 1 96 ? 2.655 -0.780 5.395 1.00 90.94 96 MET A N 1
ATOM 783 C CA . MET A 1 96 ? 3.600 0.289 5.076 1.00 90.94 96 MET A CA 1
ATOM 784 C C . MET A 1 96 ? 4.999 -0.262 4.796 1.00 90.94 96 MET A C 1
ATOM 786 O O . MET A 1 96 ? 5.608 0.123 3.804 1.00 90.94 96 MET A O 1
ATOM 790 N N . TYR A 1 97 ? 5.501 -1.213 5.581 1.00 91.12 97 TYR A N 1
ATOM 791 C CA . TYR A 1 97 ? 6.800 -1.829 5.297 1.00 91.12 97 TYR A CA 1
ATOM 792 C C . TYR A 1 97 ? 6.861 -2.447 3.885 1.00 91.12 97 T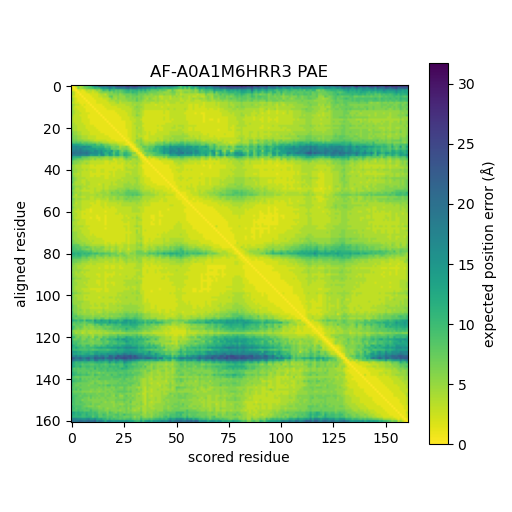YR A C 1
ATOM 794 O O . TYR A 1 97 ? 7.776 -2.155 3.105 1.00 91.12 97 TYR A O 1
ATOM 802 N N . PHE A 1 98 ? 5.866 -3.260 3.514 1.00 94.00 98 PHE A N 1
ATOM 803 C CA . PHE A 1 98 ? 5.849 -3.921 2.205 1.00 94.00 98 PHE A CA 1
ATOM 804 C C . PHE A 1 98 ? 5.631 -2.948 1.042 1.00 94.00 98 PHE A C 1
ATOM 806 O O . PHE A 1 98 ? 6.227 -3.130 -0.025 1.00 94.00 98 PHE A 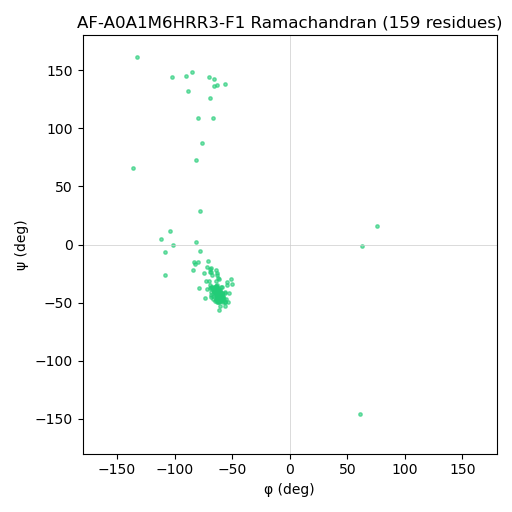O 1
ATOM 813 N N . ILE A 1 99 ? 4.831 -1.898 1.242 1.00 92.25 99 ILE A N 1
ATOM 814 C CA . ILE A 1 99 ? 4.645 -0.832 0.251 1.00 92.25 99 ILE A CA 1
ATOM 815 C C . ILE A 1 99 ? 5.925 -0.012 0.091 1.00 92.25 99 ILE A C 1
ATOM 817 O O . ILE A 1 99 ? 6.321 0.272 -1.035 1.00 92.25 99 ILE A O 1
ATOM 821 N N . GLY A 1 100 ? 6.627 0.304 1.180 1.00 88.88 100 GLY A N 1
ATOM 822 C CA . GLY A 1 100 ? 7.900 1.025 1.129 1.00 88.88 100 GLY A CA 1
ATOM 823 C C . GLY A 1 100 ? 8.945 0.243 0.338 1.00 88.88 100 GLY A C 1
ATOM 824 O O . GLY A 1 100 ? 9.609 0.792 -0.541 1.00 88.88 100 GLY A O 1
ATOM 825 N N . ARG A 1 101 ? 9.016 -1.077 0.557 1.00 89.69 101 ARG A N 1
ATOM 826 C CA . ARG A 1 101 ? 9.840 -1.977 -0.260 1.00 89.69 101 ARG A CA 1
ATOM 827 C C . ARG A 1 101 ? 9.404 -1.986 -1.727 1.00 89.69 101 ARG A C 1
ATOM 829 O O . ARG A 1 101 ? 10.261 -2.009 -2.610 1.00 89.69 101 ARG A O 1
ATOM 836 N N . PHE A 1 102 ? 8.099 -1.962 -1.994 1.00 90.75 102 PHE A N 1
ATOM 837 C CA . PHE A 1 102 ? 7.578 -1.936 -3.358 1.00 90.75 102 PHE A CA 1
ATOM 838 C C . PHE A 1 102 ? 8.001 -0.661 -4.095 1.00 90.75 102 PHE A C 1
ATOM 840 O O . PHE A 1 102 ? 8.583 -0.743 -5.174 1.00 90.75 102 PHE A O 1
ATOM 847 N N . VAL A 1 103 ? 7.807 0.500 -3.466 1.00 89.06 103 VAL A N 1
ATOM 848 C CA . VAL A 1 103 ? 8.220 1.815 -3.978 1.00 89.06 103 VAL A CA 1
ATOM 849 C C . VAL A 1 103 ? 9.731 1.863 -4.197 1.00 89.06 103 VAL A C 1
ATOM 851 O O . VAL A 1 103 ? 10.185 2.278 -5.261 1.00 89.06 103 VAL A O 1
ATOM 854 N N . TYR A 1 104 ? 10.522 1.392 -3.230 1.00 88.12 104 TYR A N 1
ATOM 855 C CA . TYR A 1 104 ? 11.980 1.334 -3.349 1.00 88.12 104 TYR A CA 1
ATOM 856 C C . TYR A 1 104 ? 12.425 0.507 -4.564 1.00 88.12 104 TYR A C 1
ATOM 858 O O . TYR A 1 104 ? 13.273 0.949 -5.343 1.00 88.12 104 TYR A O 1
ATOM 866 N N . ASN A 1 105 ? 11.819 -0.665 -4.772 1.00 88.12 105 ASN A N 1
ATOM 867 C CA . ASN A 1 105 ? 12.096 -1.495 -5.942 1.00 88.12 105 ASN A CA 1
ATOM 868 C C . ASN A 1 105 ? 11.723 -0.777 -7.244 1.00 88.12 105 ASN A C 1
ATOM 870 O O . ASN A 1 105 ? 12.506 -0.807 -8.192 1.00 88.12 105 ASN A O 1
ATOM 874 N N . THR A 1 106 ? 10.582 -0.079 -7.275 1.00 85.75 106 THR A N 1
ATOM 875 C CA . THR A 1 106 ? 10.174 0.746 -8.422 1.00 85.75 106 THR A CA 1
ATOM 876 C C . THR A 1 106 ? 11.246 1.780 -8.744 1.00 85.75 106 THR A C 1
ATOM 878 O O . THR A 1 106 ? 11.760 1.805 -9.860 1.00 85.75 106 THR A O 1
ATOM 881 N N . VAL A 1 107 ? 11.680 2.572 -7.760 1.00 86.00 107 VAL A N 1
ATOM 882 C CA . VAL A 1 107 ? 12.751 3.571 -7.935 1.00 86.00 107 VAL A CA 1
ATOM 883 C C . VAL A 1 107 ? 14.037 2.937 -8.457 1.00 86.00 107 VAL A C 1
ATOM 885 O O . VAL A 1 107 ? 14.683 3.489 -9.351 1.00 86.00 107 VAL A O 1
ATOM 888 N N . LYS A 1 108 ? 14.402 1.764 -7.931 1.00 86.50 108 LYS A N 1
ATOM 889 C CA . LYS A 1 108 ? 15.583 1.027 -8.375 1.00 86.50 108 LYS A CA 1
ATOM 890 C C . LYS A 1 108 ? 15.485 0.660 -9.856 1.00 86.50 108 LYS A C 1
ATOM 892 O O . LYS A 1 108 ? 16.445 0.905 -10.580 1.00 86.50 108 LYS A O 1
ATOM 897 N N . VAL A 1 109 ? 14.342 0.164 -10.330 1.00 86.12 109 VAL A N 1
ATOM 898 C CA . VAL A 1 109 ? 14.121 -0.125 -11.760 1.00 86.12 109 VAL A CA 1
ATOM 899 C C . VAL A 1 109 ? 14.288 1.138 -12.612 1.00 86.12 109 VAL A C 1
ATOM 901 O O . VAL A 1 109 ? 15.007 1.116 -13.608 1.00 86.12 109 VAL A O 1
ATOM 904 N N . PHE A 1 110 ? 13.729 2.272 -12.180 1.00 80.69 110 PHE A N 1
ATOM 905 C CA . PHE A 1 110 ? 13.919 3.564 -12.860 1.00 80.69 110 PHE A CA 1
ATOM 906 C C . PHE A 1 110 ? 15.372 4.055 -12.867 1.00 80.69 110 PHE A C 1
ATOM 908 O O . PHE A 1 110 ? 15.772 4.821 -13.743 1.00 80.69 110 PHE A O 1
ATOM 915 N N . SER A 1 111 ? 16.189 3.609 -11.914 1.00 79.94 111 SER A N 1
ATOM 916 C CA . SER A 1 111 ? 17.608 3.956 -11.842 1.00 79.94 111 SER A CA 1
ATOM 917 C C . SER A 1 111 ? 18.506 3.146 -12.787 1.00 79.94 111 SER A C 1
ATOM 919 O O . SER A 1 111 ? 19.621 3.589 -13.048 1.00 79.94 111 SER A O 1
ATOM 921 N N . MET A 1 112 ? 18.017 2.029 -13.342 1.00 83.44 112 MET A N 1
ATOM 922 C CA . MET A 1 112 ? 18.789 1.110 -14.198 1.00 83.44 112 MET A CA 1
ATOM 923 C C . MET A 1 112 ? 18.990 1.600 -15.645 1.00 83.44 112 MET A C 1
ATOM 925 O O . MET A 1 112 ? 19.701 0.959 -16.415 1.00 83.44 112 MET A O 1
ATOM 929 N N . GLY A 1 113 ? 18.384 2.720 -16.056 1.00 75.31 113 GLY A N 1
ATOM 930 C CA . GLY A 1 113 ? 18.501 3.210 -17.438 1.00 75.31 113 GLY A CA 1
ATOM 931 C C . GLY A 1 113 ? 17.953 2.195 -18.454 1.00 75.31 113 GLY A C 1
ATOM 932 O O . GLY A 1 113 ? 16.996 1.497 -18.158 1.00 75.31 113 GLY A O 1
ATOM 933 N N . ARG A 1 114 ? 18.523 2.070 -19.658 1.00 76.62 114 ARG A N 1
ATOM 934 C CA . ARG A 1 114 ? 17.941 1.224 -20.732 1.00 76.62 114 ARG A CA 1
ATOM 935 C C . ARG A 1 114 ? 17.604 -0.220 -20.317 1.00 76.62 114 ARG A C 1
ATOM 937 O O . ARG A 1 114 ? 16.655 -0.788 -20.842 1.00 76.62 114 ARG A O 1
ATOM 944 N N . GLU A 1 115 ? 18.323 -0.804 -19.359 1.00 80.38 115 GLU A N 1
ATOM 945 C CA . GLU A 1 115 ? 18.025 -2.151 -18.845 1.00 80.38 115 GLU A CA 1
ATOM 946 C C . GLU A 1 115 ? 16.718 -2.232 -18.036 1.00 80.38 115 GLU A C 1
ATOM 948 O O . GLU A 1 115 ? 16.122 -3.306 -17.930 1.00 80.38 115 GLU A O 1
ATOM 953 N N . GLY A 1 116 ? 16.269 -1.102 -17.484 1.00 81.19 116 GLY A N 1
ATOM 954 C CA . GLY A 1 116 ? 15.034 -0.938 -16.723 1.00 81.19 116 GLY A CA 1
ATOM 955 C C . GLY A 1 116 ? 13.763 -0.935 -17.580 1.00 81.19 116 GLY A C 1
ATOM 956 O O . GLY A 1 116 ? 12.701 -1.303 -17.079 1.00 81.19 116 GLY A O 1
ATOM 957 N N . GLU A 1 117 ? 13.855 -0.577 -18.868 1.00 81.88 117 GLU A N 1
ATOM 958 C CA . GLU A 1 11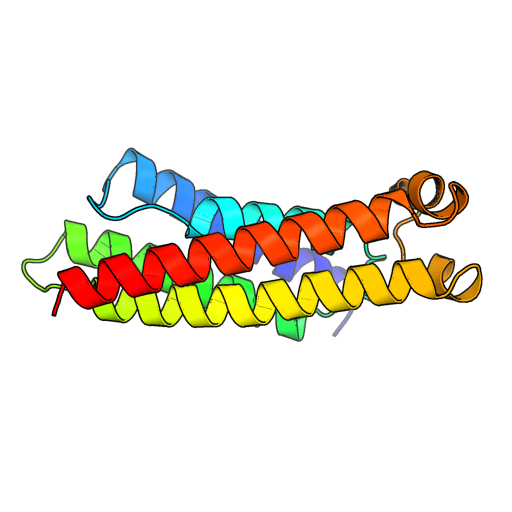7 ? 12.685 -0.407 -19.751 1.00 81.88 117 GLU A CA 1
ATOM 959 C C . GLU A 1 117 ? 11.851 -1.688 -19.875 1.00 81.88 117 GLU A C 1
ATOM 961 O O . GLU A 1 117 ? 10.626 -1.621 -19.860 1.00 81.88 117 GLU A O 1
ATOM 966 N N . LYS A 1 118 ? 12.492 -2.866 -19.893 1.00 86.44 118 LYS A N 1
ATOM 967 C CA . LYS A 1 118 ? 11.795 -4.163 -20.001 1.00 86.44 118 LYS A CA 1
ATOM 968 C C . LYS A 1 118 ? 10.861 -4.466 -18.823 1.00 86.44 118 LYS A C 1
ATOM 970 O O . LYS A 1 118 ? 9.913 -5.230 -18.976 1.00 86.44 118 LYS A O 1
ATOM 975 N N . TYR A 1 119 ? 11.135 -3.893 -17.650 1.00 87.19 119 TYR A N 1
ATOM 976 C CA . TYR A 1 119 ? 10.341 -4.114 -16.440 1.00 87.19 119 TYR A CA 1
ATOM 977 C C . TYR A 1 119 ? 9.104 -3.218 -16.382 1.00 87.19 119 TYR A C 1
ATOM 979 O O . TYR A 1 119 ? 8.214 -3.471 -15.572 1.00 87.19 119 TYR A O 1
ATOM 987 N N . ILE A 1 120 ? 9.048 -2.175 -17.210 1.00 85.12 120 ILE A N 1
ATOM 988 C CA . ILE A 1 120 ? 8.052 -1.113 -17.125 1.00 85.12 120 ILE A CA 1
ATOM 989 C C . ILE A 1 120 ? 6.986 -1.312 -18.194 1.00 85.12 120 ILE A C 1
ATOM 991 O O . ILE A 1 120 ? 7.248 -1.785 -19.294 1.00 85.12 120 ILE A O 1
ATOM 995 N N . ASN A 1 121 ? 5.752 -0.972 -17.846 1.00 85.12 121 ASN A N 1
ATOM 996 C CA . ASN A 1 121 ? 4.624 -0.994 -18.767 1.00 85.12 121 ASN A CA 1
ATOM 997 C C . ASN A 1 121 ? 4.839 0.020 -19.907 1.00 85.12 121 ASN A C 1
ATOM 999 O O . ASN A 1 121 ? 5.209 1.165 -19.643 1.00 85.12 121 ASN A O 1
ATOM 1003 N N . ASP A 1 122 ? 4.536 -0.355 -21.154 1.00 80.12 122 ASP A N 1
ATOM 1004 C CA . ASP A 1 122 ? 4.703 0.489 -22.351 1.00 80.12 122 ASP A CA 1
ATOM 1005 C C . ASP A 1 122 ? 4.080 1.887 -22.205 1.00 80.12 122 ASP A C 1
ATOM 1007 O O . ASP A 1 122 ? 4.623 2.886 -22.686 1.00 80.12 122 ASP A O 1
ATOM 1011 N N . ARG A 1 123 ? 2.966 1.984 -21.467 1.00 79.00 123 ARG A N 1
ATOM 1012 C CA . ARG A 1 123 ? 2.292 3.258 -21.162 1.00 79.00 123 ARG A CA 1
ATOM 1013 C C . ARG A 1 123 ? 3.157 4.224 -20.345 1.00 79.00 123 ARG A C 1
ATOM 1015 O O . ARG A 1 123 ? 3.030 5.437 -20.500 1.00 79.00 123 ARG A O 1
ATOM 1022 N N . ASN A 1 124 ? 4.068 3.693 -19.537 1.00 76.88 124 ASN A N 1
ATOM 1023 C CA . ASN A 1 124 ? 4.930 4.430 -18.616 1.00 76.88 124 ASN A CA 1
ATOM 1024 C C . ASN A 1 124 ? 6.362 4.619 -19.155 1.00 76.88 124 ASN A C 1
ATOM 1026 O O . ASN A 1 124 ? 7.170 5.312 -18.540 1.00 76.88 124 ASN A O 1
ATOM 1030 N N . VAL A 1 125 ? 6.677 4.106 -20.351 1.00 74.06 125 VAL A N 1
ATOM 1031 C CA . VAL A 1 125 ? 8.000 4.257 -20.991 1.00 74.06 125 VAL A CA 1
ATOM 1032 C C . VAL A 1 125 ? 8.355 5.726 -21.258 1.00 74.06 125 VAL A C 1
ATOM 1034 O O . VAL A 1 125 ? 9.522 6.109 -21.193 1.00 74.06 125 VAL A O 1
ATOM 1037 N N . LYS A 1 126 ? 7.370 6.603 -21.498 1.00 70.88 126 LYS A N 1
ATOM 1038 C CA . LYS A 1 126 ? 7.626 8.050 -21.648 1.00 70.88 126 LYS A CA 1
ATOM 1039 C C . LYS A 1 126 ? 8.199 8.681 -20.371 1.00 70.88 126 LYS A C 1
ATOM 1041 O O . LYS A 1 126 ? 9.103 9.505 -20.474 1.00 70.88 126 LYS A O 1
ATOM 1046 N N . LEU A 1 127 ? 7.729 8.254 -19.193 1.00 69.00 127 LEU A N 1
ATOM 1047 C CA . LEU A 1 127 ? 8.251 8.687 -17.885 1.00 69.00 127 LEU A CA 1
ATOM 1048 C C . LEU A 1 127 ? 9.677 8.174 -17.643 1.00 69.00 127 LEU A C 1
ATOM 1050 O O . LEU A 1 127 ? 10.454 8.777 -16.905 1.00 69.00 127 LEU A O 1
ATOM 1054 N N . PHE A 1 128 ? 10.032 7.062 -18.287 1.00 69.56 128 PHE A N 1
ATOM 1055 C CA . PHE A 1 128 ? 11.379 6.513 -18.261 1.00 69.56 128 PHE A CA 1
ATOM 1056 C C . PHE A 1 128 ? 12.357 7.333 -19.109 1.00 69.56 128 PHE A C 1
ATOM 1058 O O . PHE A 1 128 ? 13.446 7.686 -18.652 1.00 69.56 128 PHE A O 1
ATOM 1065 N N . LYS A 1 129 ? 11.943 7.692 -20.333 1.00 67.88 129 LYS A N 1
ATOM 1066 C CA . LYS A 1 129 ? 12.768 8.418 -21.314 1.00 67.88 129 LYS A CA 1
ATOM 1067 C C . LYS A 1 129 ? 13.175 9.823 -20.865 1.00 67.88 129 LYS A C 1
ATOM 1069 O O . LYS A 1 129 ? 14.205 10.312 -21.315 1.00 67.88 129 LYS A O 1
ATOM 1074 N N . SER A 1 130 ? 12.455 10.442 -19.927 1.00 65.38 130 SER A N 1
ATOM 1075 C CA . SER A 1 130 ? 12.846 11.713 -19.294 1.00 65.38 130 SER A CA 1
ATOM 1076 C C . SER A 1 130 ? 13.941 11.562 -18.216 1.00 65.38 130 SER A C 1
ATOM 1078 O O . SER A 1 130 ? 13.981 12.324 -17.251 1.00 65.38 130 SER A O 1
ATOM 1080 N N . GLY A 1 131 ? 14.817 10.558 -18.335 1.00 61.59 131 GLY A N 1
ATOM 1081 C CA . GLY A 1 131 ? 15.998 10.381 -17.481 1.00 61.59 131 GLY A CA 1
ATOM 1082 C C . GLY A 1 131 ? 15.726 9.842 -16.073 1.00 61.59 131 GLY A C 1
ATOM 1083 O O . GLY A 1 131 ? 16.579 9.978 -15.200 1.00 61.59 131 GLY A O 1
ATOM 1084 N N . GLY A 1 132 ? 14.544 9.271 -15.810 1.00 68.44 132 GLY A N 1
ATOM 1085 C CA . GLY A 1 132 ? 14.197 8.652 -14.519 1.00 68.44 132 GLY A CA 1
ATOM 1086 C C . GLY A 1 132 ? 14.173 9.598 -13.304 1.00 68.44 132 GLY A C 1
ATOM 1087 O O . GLY A 1 132 ? 13.844 9.160 -12.201 1.00 68.44 132 GLY A O 1
ATOM 1088 N N . MET A 1 133 ? 14.484 10.889 -13.476 1.00 76.69 133 MET A N 1
ATOM 1089 C CA . MET A 1 133 ? 14.557 11.874 -12.392 1.00 76.69 133 MET A CA 1
ATOM 1090 C C . MET A 1 133 ? 13.196 12.075 -11.723 1.00 76.69 133 MET A C 1
ATOM 1092 O O . MET A 1 133 ? 13.113 12.044 -10.498 1.00 76.69 133 MET A O 1
ATOM 1096 N N . PHE 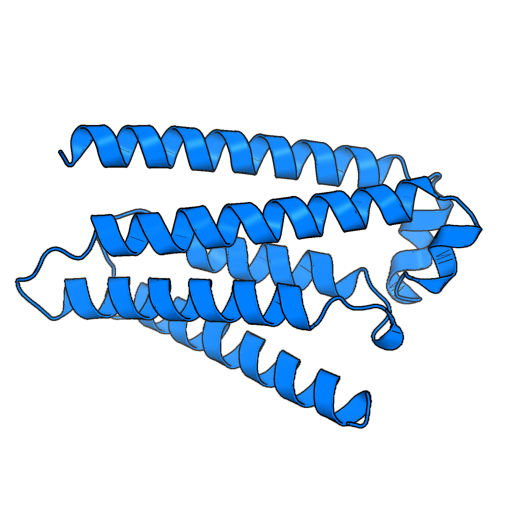A 1 134 ? 12.125 12.183 -12.517 1.00 77.00 134 PHE A N 1
ATOM 1097 C CA . PHE A 1 134 ? 10.756 12.281 -12.003 1.00 77.00 134 PHE A CA 1
ATOM 1098 C C . PHE A 1 134 ? 10.416 11.113 -11.069 1.00 77.00 134 PHE A C 1
ATOM 1100 O O . PHE A 1 134 ? 9.937 11.330 -9.962 1.00 77.00 134 PHE A O 1
ATOM 1107 N N . MET A 1 135 ? 10.734 9.880 -11.471 1.00 77.25 135 MET A N 1
ATOM 1108 C CA . MET A 1 135 ? 10.410 8.692 -10.677 1.00 77.25 135 MET A CA 1
ATOM 1109 C C . MET A 1 135 ? 11.273 8.547 -9.425 1.00 77.25 135 MET A C 1
ATOM 1111 O O . MET A 1 135 ? 10.788 8.061 -8.405 1.0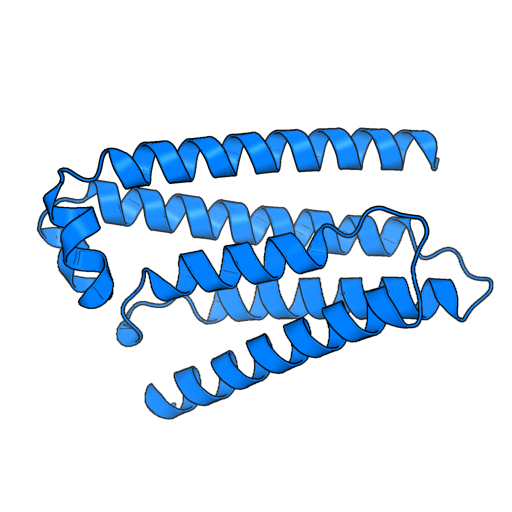0 77.25 135 MET A O 1
ATOM 1115 N N . ARG A 1 136 ? 12.526 9.016 -9.461 1.00 78.19 136 ARG A N 1
ATOM 1116 C CA . ARG A 1 136 ? 13.363 9.112 -8.256 1.00 78.19 136 ARG A CA 1
ATOM 1117 C C . ARG A 1 136 ? 12.779 10.107 -7.256 1.00 78.19 136 ARG A C 1
ATOM 1119 O O . ARG A 1 136 ? 12.652 9.762 -6.086 1.00 78.19 136 ARG A O 1
ATOM 1126 N N . ILE A 1 137 ? 12.382 11.296 -7.717 1.00 83.00 137 ILE A N 1
ATOM 1127 C CA . ILE A 1 137 ? 11.752 12.320 -6.869 1.00 83.00 137 ILE A CA 1
ATOM 1128 C C . ILE A 1 137 ? 10.426 11.797 -6.312 1.00 83.00 137 ILE A C 1
ATOM 1130 O O . ILE A 1 137 ? 10.219 11.835 -5.105 1.00 83.00 137 ILE A O 1
ATOM 1134 N N . TYR A 1 138 ? 9.565 11.239 -7.165 1.00 81.69 138 TYR A N 1
ATOM 1135 C CA . TYR A 1 138 ? 8.296 10.629 -6.769 1.00 81.69 138 TYR A CA 1
ATOM 1136 C C . TYR A 1 138 ? 8.484 9.574 -5.674 1.00 81.69 138 TYR A C 1
ATOM 1138 O O . TYR A 1 138 ? 7.832 9.635 -4.633 1.00 81.69 138 TYR A O 1
ATOM 1146 N N . GLY A 1 139 ? 9.422 8.643 -5.865 1.00 81.19 139 GLY A N 1
ATOM 1147 C CA . GLY A 1 139 ? 9.696 7.611 -4.874 1.00 81.19 139 GLY A CA 1
ATOM 1148 C C . GLY A 1 139 ? 10.277 8.151 -3.568 1.00 81.19 139 GLY A C 1
ATOM 1149 O O . GLY A 1 139 ? 9.859 7.705 -2.503 1.00 81.19 139 GLY A O 1
ATOM 1150 N N . MET A 1 140 ? 11.178 9.142 -3.618 1.00 83.44 140 MET A N 1
ATOM 1151 C CA . MET A 1 140 ? 11.670 9.816 -2.408 1.00 83.44 140 MET A CA 1
ATOM 1152 C C . MET A 1 140 ? 10.537 10.522 -1.660 1.00 83.44 140 MET A C 1
ATOM 1154 O O . MET A 1 140 ? 10.428 10.356 -0.449 1.00 83.44 140 MET A O 1
ATOM 1158 N N . MET A 1 141 ? 9.662 11.250 -2.363 1.00 84.44 141 MET A N 1
ATOM 1159 C CA . MET A 1 141 ? 8.505 11.900 -1.740 1.00 84.44 141 MET A CA 1
ATOM 1160 C C . MET A 1 141 ? 7.582 10.882 -1.072 1.00 84.44 141 MET A C 1
ATOM 1162 O O . MET A 1 141 ? 7.138 11.114 0.048 1.00 84.44 141 MET A O 1
ATOM 1166 N N . ILE A 1 142 ? 7.322 9.740 -1.713 1.00 83.38 142 ILE A N 1
ATOM 1167 C CA . ILE A 1 142 ? 6.510 8.682 -1.104 1.00 83.38 142 ILE A CA 1
ATOM 1168 C C . ILE A 1 142 ? 7.178 8.128 0.147 1.00 83.38 142 ILE A C 1
ATOM 1170 O O . ILE A 1 142 ? 6.508 7.991 1.162 1.00 83.38 142 ILE A O 1
ATOM 1174 N N . ILE A 1 143 ? 8.479 7.835 0.106 1.00 82.56 143 ILE A N 1
ATOM 1175 C CA . ILE A 1 143 ? 9.208 7.346 1.283 1.00 82.56 143 ILE A CA 1
ATOM 1176 C C . ILE A 1 143 ? 9.090 8.353 2.432 1.00 82.56 143 ILE A C 1
ATOM 1178 O O . ILE A 1 143 ? 8.794 7.961 3.557 1.00 82.56 143 ILE A O 1
ATOM 1182 N N . VAL A 1 144 ? 9.245 9.647 2.149 1.00 84.81 144 VAL A N 1
ATOM 1183 C CA . VAL A 1 144 ? 9.079 10.719 3.139 1.00 84.81 144 VAL A CA 1
ATOM 1184 C C . VAL A 1 144 ? 7.654 10.741 3.705 1.00 84.81 144 VAL A C 1
ATOM 1186 O O . VAL A 1 144 ? 7.487 10.744 4.922 1.00 84.81 144 VAL A O 1
ATOM 1189 N N . ILE A 1 145 ? 6.625 10.677 2.854 1.00 85.50 145 ILE A N 1
ATOM 1190 C CA . ILE A 1 145 ? 5.217 10.599 3.284 1.00 85.50 145 ILE A CA 1
ATOM 1191 C C . ILE A 1 145 ? 4.984 9.368 4.165 1.00 85.50 145 ILE A C 1
ATOM 1193 O O . ILE A 1 145 ? 4.300 9.462 5.180 1.00 85.50 145 ILE A O 1
ATOM 1197 N N . MET A 1 146 ? 5.567 8.224 3.813 1.00 84.38 146 MET A N 1
ATOM 1198 C CA . MET A 1 146 ? 5.446 6.993 4.590 1.00 84.38 146 MET A CA 1
ATOM 1199 C C . MET A 1 146 ? 6.140 7.097 5.947 1.00 84.38 146 MET A C 1
ATOM 1201 O O . MET A 1 146 ? 5.585 6.623 6.932 1.00 84.38 146 MET A O 1
ATOM 1205 N N . ILE A 1 147 ? 7.304 7.749 6.026 1.00 85.69 147 ILE A N 1
ATOM 1206 C CA . ILE A 1 147 ? 7.985 8.026 7.298 1.00 85.69 147 ILE A CA 1
ATOM 1207 C C . ILE A 1 147 ? 7.114 8.927 8.178 1.00 85.69 147 ILE A C 1
ATOM 1209 O O . ILE A 1 147 ? 6.921 8.615 9.349 1.00 85.69 147 ILE A O 1
ATOM 1213 N N . PHE A 1 148 ? 6.543 10.001 7.625 1.00 86.44 148 PHE A N 1
ATOM 1214 C CA . PHE A 1 148 ? 5.638 10.874 8.377 1.00 86.44 148 PHE A CA 1
ATOM 1215 C C . PHE A 1 148 ? 4.373 10.144 8.830 1.00 86.44 148 PHE A C 1
ATOM 1217 O O . PHE A 1 148 ? 3.966 10.295 9.978 1.00 86.44 148 PHE A O 1
ATOM 1224 N N . ALA A 1 149 ? 3.777 9.319 7.967 1.00 84.94 149 ALA A N 1
ATOM 1225 C CA . ALA A 1 149 ? 2.612 8.515 8.318 1.00 84.94 149 ALA A CA 1
ATOM 1226 C C . ALA A 1 149 ? 2.942 7.496 9.419 1.00 84.94 149 ALA A C 1
ATOM 1228 O O . ALA A 1 149 ? 2.153 7.315 10.341 1.00 84.94 149 ALA A O 1
ATOM 1229 N N . PHE A 1 150 ? 4.126 6.881 9.367 1.00 84.38 150 PHE A N 1
ATOM 1230 C CA . PHE A 1 150 ? 4.598 5.952 10.389 1.00 84.38 150 PHE A CA 1
ATOM 1231 C C . PHE A 1 150 ? 4.882 6.654 11.723 1.00 84.38 150 PHE A C 1
ATOM 1233 O O . PHE A 1 150 ? 4.448 6.178 12.765 1.00 84.38 150 PHE A O 1
ATOM 1240 N N . ALA A 1 151 ? 5.552 7.810 11.706 1.00 86.50 151 ALA A N 1
ATOM 1241 C CA . ALA A 1 151 ? 5.797 8.614 12.903 1.00 86.50 151 ALA A CA 1
ATOM 1242 C C . ALA A 1 151 ? 4.487 9.102 13.539 1.00 86.50 151 ALA A C 1
ATOM 1244 O O . ALA A 1 151 ? 4.322 9.027 14.753 1.00 86.50 151 ALA A O 1
ATOM 1245 N N . TYR A 1 152 ? 3.536 9.544 12.713 1.00 84.69 152 TYR A N 1
ATOM 1246 C CA . TYR A 1 152 ? 2.200 9.920 13.162 1.00 84.69 152 TYR A CA 1
ATOM 1247 C C . TYR A 1 152 ? 1.466 8.733 13.803 1.00 84.69 152 TYR A C 1
ATOM 1249 O O . TYR A 1 152 ? 0.893 8.863 14.878 1.00 84.69 152 TYR A O 1
ATOM 1257 N N . MET A 1 153 ? 1.517 7.561 13.169 1.00 85.56 153 MET A N 1
ATOM 1258 C CA . MET A 1 153 ? 0.913 6.334 13.685 1.00 85.56 153 MET A CA 1
ATOM 1259 C C . MET A 1 153 ? 1.529 5.901 15.024 1.00 85.56 153 MET A C 1
ATOM 1261 O O . MET A 1 153 ? 0.804 5.482 15.918 1.00 85.56 153 MET A O 1
ATOM 1265 N N . LEU A 1 154 ? 2.852 6.025 15.179 1.00 84.81 154 LEU A N 1
ATOM 1266 C CA . LEU A 1 154 ? 3.535 5.764 16.448 1.00 84.81 154 LEU A CA 1
ATOM 1267 C C . LEU A 1 154 ? 3.094 6.733 17.545 1.00 84.81 154 LEU A C 1
ATOM 1269 O O . LEU A 1 154 ? 2.869 6.303 18.669 1.00 84.81 154 LEU A O 1
ATOM 1273 N N . PHE A 1 155 ? 2.967 8.020 17.224 1.00 85.94 155 PHE A N 1
ATOM 1274 C CA . PHE A 1 155 ? 2.449 9.012 18.163 1.00 85.94 155 PHE A CA 1
ATOM 1275 C C . PHE A 1 155 ? 1.028 8.657 18.625 1.00 85.94 155 PHE A C 1
ATOM 1277 O O . PHE A 1 155 ? 0.772 8.631 19.823 1.00 85.94 155 PHE A O 1
ATOM 1284 N N . ASP A 1 156 ? 0.138 8.311 17.690 1.00 82.62 156 ASP A N 1
ATOM 1285 C CA . ASP A 1 156 ? -1.240 7.910 18.001 1.00 82.62 156 ASP A CA 1
ATOM 1286 C C . ASP A 1 156 ? -1.271 6.655 18.890 1.00 82.62 156 ASP A C 1
ATOM 1288 O O . ASP A 1 156 ? -1.973 6.624 19.897 1.00 82.62 156 ASP A O 1
ATOM 1292 N N . LEU A 1 157 ? -0.429 5.660 18.582 1.00 82.19 157 LEU A N 1
ATOM 1293 C CA . LEU A 1 157 ? -0.282 4.443 19.383 1.00 82.19 157 LEU A CA 1
ATOM 1294 C C . LEU A 1 157 ? 0.220 4.733 20.806 1.00 82.19 157 LEU A C 1
ATOM 1296 O O . LEU A 1 157 ? -0.265 4.120 21.747 1.00 82.19 157 LEU A O 1
ATOM 1300 N N . ILE A 1 158 ? 1.173 5.656 20.973 1.00 84.50 158 ILE A N 1
ATOM 1301 C CA . ILE A 1 158 ? 1.668 6.067 22.297 1.00 84.50 158 ILE A CA 1
ATOM 1302 C C . ILE A 1 158 ? 0.568 6.773 23.094 1.00 84.50 158 ILE A C 1
ATOM 1304 O O . ILE A 1 158 ? 0.492 6.582 24.296 1.00 84.50 158 ILE A O 1
ATOM 1308 N N . CYS A 1 159 ? -0.284 7.572 22.449 1.00 82.12 159 CYS A N 1
ATOM 1309 C CA . CYS A 1 159 ? -1.416 8.215 23.120 1.00 82.12 159 CYS A CA 1
ATOM 1310 C C . CYS A 1 159 ? -2.549 7.240 23.485 1.00 82.12 159 CYS A C 1
ATOM 1312 O O . CYS A 1 159 ? -3.393 7.585 24.309 1.00 82.12 159 CYS A O 1
ATOM 1314 N N . LEU A 1 160 ? -2.596 6.067 22.848 1.00 77.31 160 LEU A N 1
ATOM 1315 C CA . LEU A 1 160 ? -3.579 5.012 23.108 1.00 77.31 160 LEU A CA 1
ATOM 1316 C C . LEU A 1 160 ? -3.212 4.095 24.282 1.00 77.31 160 LEU A C 1
ATOM 1318 O O . LEU A 1 160 ? -4.105 3.439 24.816 1.00 77.31 160 LEU A O 1
ATOM 1322 N N . VAL A 1 161 ? -1.927 4.017 24.640 1.00 73.00 161 VAL A N 1
ATOM 1323 C CA . VAL A 1 161 ? -1.385 3.199 25.743 1.00 73.00 161 VAL A CA 1
ATOM 1324 C C . VAL A 1 161 ? -1.229 4.050 26.996 1.00 73.00 161 VAL A C 1
ATOM 1326 O O . VAL A 1 161 ? -1.606 3.549 28.078 1.00 73.00 161 VAL A O 1
#

Sequence (161 aa):
MNVALKAKRIKGAYYFVLATAIAQQLYVPAEYKYFHLPLVFLTLINADMYNFDYRDYVNEYRILFLLGCSTLTAAADGFTELDFRILYYIFMAGSMYFIGRFVYNTVKVFSMGREGEKYINDRNVKLFKSGGMFMRIYGMMIIVIMIFAFAYMLFDLICLV

pLDDT: mean 85.18, std 7.25, range [59.5, 95.94]

Radius of gyration: 17.03 Å; Cα contacts (8 Å, |Δi|>4): 147; chains: 1; bounding box: 40×33×48 Å

Organism: NCBI:txid1121476